Protein AF-A0A0S2F517-F1 (afdb_monomer_lite)

pLDDT: mean 82.02, std 18.1, range [43.09, 97.31]

InterPro domains:
  IPR010879 Domain of unknown function DUF1508 [PF07411] (33-64)
  IPR036913 YegP-like superfamily [SSF160113] (32-74)

Foldseek 3Di:
DFAAKDKDKDFAQDDDPDDDPVVCVVVVPDVQHRWIWIFTATSNRHTPGIDDTHNDDVVVVVVVVCVVPDDPDDDDDDDD

Radius of gyration: 15.49 Å; chains: 1; bounding box: 38×28×43 Å

Secondary structure (DSSP, 8-state):
-----EEEEEETT--SS----TTTGGGTT-TTTT-EEEEEEPTTS-EEEEPPPBS-HHHHHHHHHHHHT--S-----S--

Structure (mmCIF, N/CA/C/O backbone):
data_AF-A0A0S2F517-F1
#
_entry.id   AF-A0A0S2F517-F1
#
loop_
_atom_site.group_PDB
_atom_site.id
_atom_site.type_symbol
_atom_site.label_atom_id
_atom_site.label_alt_id
_atom_site.label_comp_id
_atom_site.label_asym_id
_atom_site.label_entity_id
_atom_site.label_seq_id
_atom_site.pdbx_PDB_ins_code
_atom_site.Cartn_x
_atom_site.Cartn_y
_atom_site.Cartn_z
_atom_site.occupancy
_atom_site.B_iso_or_equiv
_atom_site.auth_seq_id
_atom_site.auth_comp_id
_atom_site.auth_asym_id
_atom_site.auth_atom_id
_atom_site.pdbx_PDB_model_num
ATOM 1 N N . MET A 1 1 ? -22.550 4.204 -9.660 1.00 51.66 1 MET A N 1
ATOM 2 C CA . MET A 1 1 ? -22.369 3.190 -8.598 1.00 51.66 1 MET A CA 1
ATOM 3 C C . MET A 1 1 ? -20.919 3.271 -8.161 1.00 51.66 1 MET A C 1
ATOM 5 O O . MET A 1 1 ? -20.067 3.196 -9.035 1.00 51.66 1 MET A O 1
ATOM 9 N N . ALA A 1 2 ? -20.633 3.512 -6.880 1.00 73.88 2 ALA A N 1
ATOM 10 C CA . ALA A 1 2 ? -19.253 3.506 -6.394 1.00 73.88 2 ALA A CA 1
ATOM 11 C C . ALA A 1 2 ? -18.736 2.056 -6.377 1.00 73.88 2 ALA A C 1
ATOM 13 O O . ALA A 1 2 ? -19.430 1.162 -5.893 1.00 73.88 2 ALA A O 1
ATOM 14 N N . GLY A 1 3 ? -17.563 1.819 -6.961 1.00 88.75 3 GLY A N 1
ATOM 15 C CA . GLY A 1 3 ? -16.883 0.529 -6.928 1.00 88.75 3 GLY A CA 1
ATOM 16 C C . GLY A 1 3 ? -16.373 0.181 -5.529 1.00 88.75 3 GLY A C 1
ATOM 17 O O . GLY A 1 3 ? -16.511 0.949 -4.577 1.00 88.75 3 GLY A O 1
ATOM 18 N N . LYS A 1 4 ? -15.756 -0.991 -5.392 1.00 92.94 4 LYS A N 1
ATOM 19 C CA . LYS A 1 4 ? -15.020 -1.326 -4.168 1.00 92.94 4 LYS A CA 1
ATOM 20 C C . LYS A 1 4 ? -13.659 -0.620 -4.190 1.00 92.94 4 LYS A C 1
ATOM 22 O O . LYS A 1 4 ? -13.058 -0.535 -5.267 1.00 92.94 4 LYS A O 1
ATOM 27 N N . PRO A 1 5 ? -13.162 -0.133 -3.041 1.00 94.00 5 PRO A N 1
ATOM 28 C CA . PRO A 1 5 ? -11.798 0.358 -2.973 1.00 94.00 5 PRO A CA 1
ATOM 29 C C . PRO A 1 5 ? -10.819 -0.767 -3.327 1.00 94.00 5 PRO A C 1
ATOM 31 O O . PRO A 1 5 ? -11.077 -1.938 -3.037 1.00 94.00 5 PRO A O 1
ATOM 34 N N . HIS A 1 6 ? -9.717 -0.420 -3.981 1.00 94.94 6 HIS A N 1
ATOM 35 C CA . HIS A 1 6 ? -8.717 -1.386 -4.425 1.00 94.94 6 HIS A CA 1
ATOM 36 C C . HIS A 1 6 ? -7.324 -0.761 -4.471 1.00 94.94 6 HIS A C 1
ATOM 38 O O . HIS A 1 6 ? -7.167 0.454 -4.588 1.00 94.94 6 HIS A O 1
ATOM 44 N N . PHE A 1 7 ? -6.305 -1.612 -4.377 1.00 96.19 7 PHE A N 1
ATOM 45 C CA . PHE A 1 7 ? -4.922 -1.204 -4.569 1.00 96.19 7 PHE A CA 1
ATOM 46 C C . PHE A 1 7 ? -4.564 -1.279 -6.047 1.00 96.19 7 PHE A C 1
ATOM 48 O O . PHE A 1 7 ? -4.699 -2.330 -6.674 1.00 96.19 7 PHE A O 1
ATOM 55 N N . GLU A 1 8 ? -4.051 -0.182 -6.582 1.00 95.06 8 GLU A N 1
ATOM 56 C CA . GLU A 1 8 ? -3.369 -0.185 -7.867 1.00 95.06 8 GLU A CA 1
ATOM 57 C C . GLU A 1 8 ? -1.869 -0.279 -7.630 1.00 95.06 8 GLU A C 1
ATOM 59 O O . GLU A 1 8 ? -1.296 0.526 -6.896 1.00 95.06 8 GLU A O 1
ATOM 64 N N . VAL A 1 9 ? -1.239 -1.264 -8.263 1.00 94.19 9 VAL A N 1
ATOM 65 C CA . VAL A 1 9 ? 0.194 -1.538 -8.165 1.00 94.19 9 VAL A CA 1
ATOM 66 C C . VAL A 1 9 ? 0.841 -1.237 -9.504 1.00 94.19 9 VAL A C 1
ATOM 68 O O . VAL A 1 9 ? 0.425 -1.770 -10.532 1.00 94.19 9 VAL A O 1
ATOM 71 N N . TYR A 1 10 ? 1.882 -0.415 -9.494 1.00 91.56 10 TYR A N 1
ATOM 72 C CA . TYR A 1 10 ? 2.574 -0.002 -10.706 1.00 91.56 10 TYR A CA 1
ATOM 73 C C . TYR A 1 10 ? 4.066 0.194 -10.454 1.00 91.56 10 TYR A C 1
ATOM 75 O O . TYR A 1 10 ? 4.519 0.370 -9.325 1.00 91.56 10 TYR A O 1
ATOM 83 N N . ARG A 1 11 ? 4.843 0.146 -11.536 1.00 89.19 11 ARG A N 1
ATOM 84 C CA . ARG A 1 11 ? 6.266 0.473 -11.516 1.00 89.19 11 ARG A CA 1
ATOM 85 C C . ARG A 1 11 ? 6.437 1.877 -12.073 1.00 89.19 11 ARG A C 1
ATOM 87 O O . ARG A 1 11 ? 6.080 2.135 -13.223 1.00 89.19 11 ARG A O 1
ATOM 94 N N . GLU A 1 12 ? 6.926 2.789 -11.246 1.00 83.00 12 GLU A N 1
ATOM 95 C CA . GLU A 1 12 ? 7.115 4.179 -11.643 1.00 83.00 12 GLU A CA 1
ATOM 96 C C . GLU A 1 12 ? 8.172 4.276 -12.753 1.00 83.00 12 GLU A C 1
ATOM 98 O O . GLU A 1 12 ? 9.096 3.467 -12.822 1.00 83.00 12 GLU A O 1
ATOM 103 N N . GLY A 1 13 ? 7.979 5.200 -13.695 1.00 72.81 13 GLY A N 1
ATOM 104 C CA . GLY A 1 13 ? 8.853 5.340 -14.867 1.00 72.81 13 GLY A CA 1
ATOM 105 C C . GLY A 1 13 ? 8.568 4.381 -16.028 1.00 72.81 13 GLY A C 1
ATOM 106 O O . GLY A 1 13 ? 8.916 4.679 -17.171 1.00 72.81 13 GLY A O 1
ATOM 107 N N . MET A 1 14 ? 7.865 3.266 -15.795 1.00 63.12 14 MET A N 1
ATOM 108 C CA . MET A 1 14 ? 7.609 2.257 -16.827 1.00 63.12 14 MET A CA 1
ATOM 109 C C . MET A 1 14 ? 6.179 2.374 -17.374 1.00 63.12 14 MET A C 1
ATOM 111 O O . MET A 1 14 ? 5.245 1.765 -16.859 1.00 63.12 14 MET A O 1
ATOM 115 N N . LYS A 1 15 ? 5.980 3.154 -18.447 1.00 54.09 15 LYS A N 1
ATOM 116 C CA . LYS A 1 15 ? 4.713 3.114 -19.201 1.00 54.09 15 LYS A CA 1
ATOM 117 C C . LYS A 1 15 ? 4.664 1.837 -20.058 1.00 54.09 15 LYS A C 1
ATOM 119 O O . LYS A 1 15 ? 5.566 1.655 -20.878 1.00 54.09 15 LYS A O 1
ATOM 124 N N . PRO A 1 16 ? 3.629 0.979 -19.954 1.00 43.09 16 PRO A N 1
ATOM 125 C CA . PRO A 1 16 ? 3.445 -0.115 -20.902 1.00 43.09 16 PRO A CA 1
ATOM 126 C C . PRO A 1 16 ? 3.073 0.471 -22.275 1.00 43.09 16 PRO A C 1
ATOM 128 O O . PRO A 1 16 ? 2.030 1.098 -22.430 1.00 43.09 16 PRO A O 1
ATOM 131 N N . GLY A 1 17 ? 3.964 0.330 -23.261 1.00 52.78 17 GLY A N 1
ATOM 132 C CA . GLY A 1 17 ? 3.704 0.674 -24.669 1.00 52.78 17 GLY A CA 1
ATOM 133 C C . GLY A 1 17 ? 3.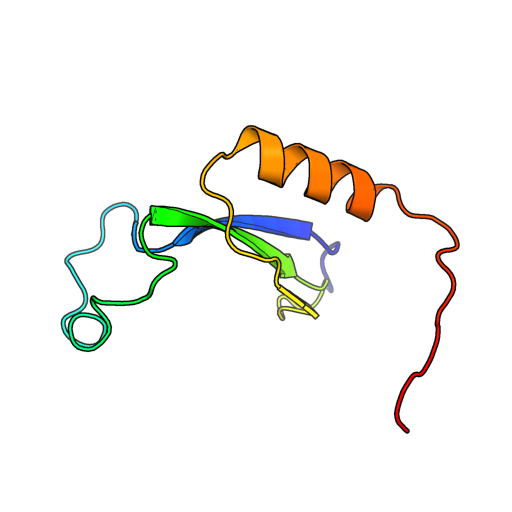646 2.166 -25.036 1.00 52.78 17 GLY A C 1
ATOM 134 O O . GLY A 1 17 ? 3.313 2.489 -26.172 1.00 52.78 17 GLY A O 1
ATOM 135 N N . GLY A 1 18 ? 3.965 3.090 -24.126 1.00 45.50 18 GLY A N 1
ATOM 136 C CA . GLY A 1 18 ? 3.860 4.531 -24.377 1.00 45.50 18 GLY A CA 1
ATOM 137 C C . GLY A 1 18 ? 5.204 5.184 -24.680 1.00 45.50 18 GLY A C 1
ATOM 138 O O . GLY A 1 18 ? 6.059 5.257 -23.798 1.00 45.50 18 GLY A O 1
ATOM 139 N N . GLN A 1 19 ? 5.359 5.717 -25.895 1.00 45.72 19 GLN A N 1
ATOM 140 C CA . GLN A 1 1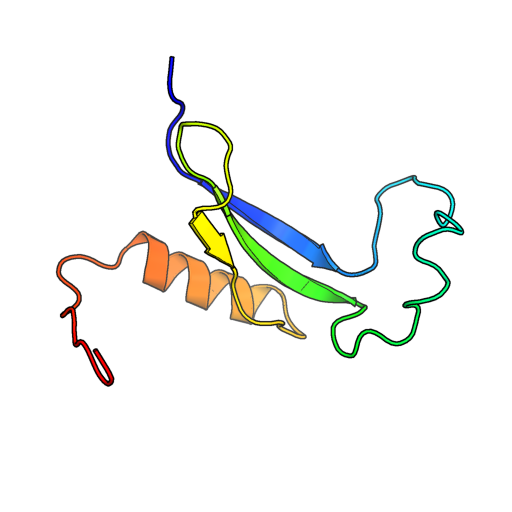9 ? 6.432 6.640 -26.272 1.00 45.72 19 GLN A CA 1
ATOM 141 C C . GLN A 1 19 ? 6.659 7.666 -25.152 1.00 45.72 19 GLN A C 1
ATOM 143 O O . GLN A 1 19 ? 5.710 8.281 -24.658 1.00 45.72 19 GLN A O 1
ATOM 148 N N . ARG A 1 20 ? 7.919 7.792 -24.723 1.00 46.09 20 ARG A N 1
ATOM 149 C CA . ARG A 1 20 ? 8.385 8.670 -23.642 1.00 46.09 20 ARG A CA 1
ATOM 150 C C . ARG A 1 20 ? 7.733 10.050 -23.804 1.00 46.09 20 ARG A C 1
ATOM 152 O O . ARG A 1 20 ? 8.094 10.801 -24.704 1.00 46.09 20 ARG A O 1
ATOM 159 N N . SER A 1 21 ? 6.727 10.355 -22.979 1.00 48.25 21 SER A N 1
ATOM 160 C CA . SER A 1 21 ? 6.053 11.657 -23.012 1.00 48.25 21 SER A CA 1
ATOM 161 C C . SER A 1 21 ? 7.101 12.709 -22.685 1.00 48.25 21 SER A C 1
ATOM 163 O O . SER A 1 21 ? 7.611 12.730 -21.565 1.0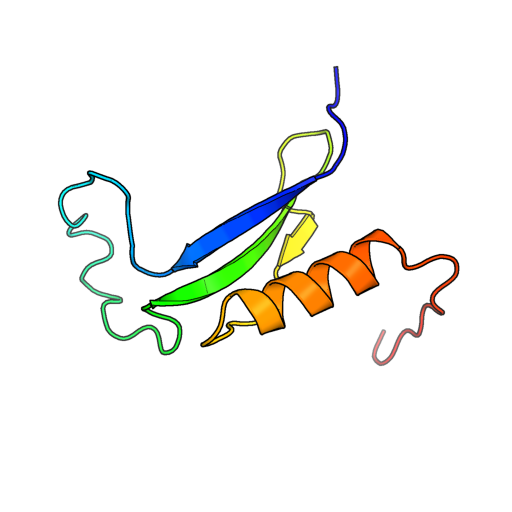0 48.25 21 SER A O 1
ATOM 165 N N . LEU A 1 22 ? 7.454 13.544 -23.662 1.00 51.34 22 LEU A N 1
ATOM 166 C CA . LEU A 1 22 ? 8.517 14.546 -23.525 1.00 51.34 22 LEU A CA 1
ATOM 167 C C . LEU A 1 22 ? 8.194 15.596 -22.449 1.00 51.34 22 LEU A C 1
ATOM 169 O O . LEU A 1 22 ? 9.106 16.207 -21.907 1.00 51.34 22 LEU A O 1
ATOM 173 N N . SER A 1 23 ? 6.924 15.721 -22.051 1.00 53.00 23 SER A N 1
ATOM 174 C CA . SER A 1 23 ? 6.489 16.503 -20.888 1.00 53.00 23 SER A CA 1
ATOM 175 C C . SER A 1 23 ? 6.967 15.941 -19.539 1.00 53.00 23 SER A C 1
ATOM 177 O O . SER A 1 23 ? 7.210 16.717 -18.624 1.00 53.00 23 SER A O 1
ATOM 179 N N . ASN A 1 24 ? 7.197 14.626 -19.419 1.00 47.66 24 ASN A N 1
ATOM 180 C CA . ASN A 1 24 ? 7.755 14.012 -18.203 1.00 47.66 24 ASN A CA 1
ATOM 181 C C . ASN A 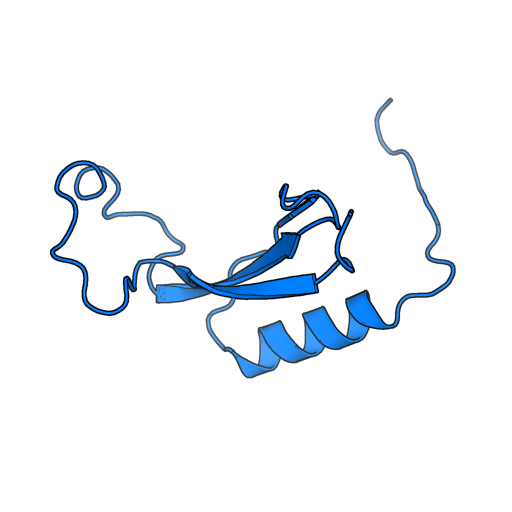1 24 ? 9.277 13.813 -18.282 1.00 47.66 24 ASN A C 1
ATOM 183 O O . ASN A 1 24 ? 9.903 13.497 -17.274 1.00 47.66 24 ASN A O 1
ATOM 187 N N . ALA A 1 25 ? 9.893 14.000 -19.454 1.00 47.69 25 ALA A N 1
ATOM 188 C CA . ALA A 1 25 ? 11.338 13.842 -19.626 1.00 47.69 25 ALA A CA 1
ATOM 189 C C . ALA A 1 25 ? 12.151 14.914 -18.873 1.00 47.69 25 ALA A C 1
ATOM 191 O O . ALA A 1 25 ? 13.310 14.675 -18.549 1.00 47.69 25 ALA A O 1
ATOM 192 N N . PHE A 1 26 ? 11.539 16.050 -18.524 1.00 48.12 26 PHE A N 1
ATOM 193 C CA . PHE A 1 26 ? 12.162 17.065 -17.667 1.00 48.12 26 PHE A CA 1
ATOM 194 C C . PHE A 1 26 ? 12.277 16.620 -16.191 1.00 48.12 26 PHE A C 1
ATOM 196 O O . PHE A 1 26 ? 13.104 17.143 -15.455 1.00 48.12 26 PHE A O 1
ATOM 203 N N . LEU A 1 27 ? 11.515 15.600 -15.772 1.00 51.12 27 LEU A N 1
ATOM 204 C CA . LEU A 1 27 ? 11.575 14.979 -14.439 1.00 51.12 27 LEU A CA 1
ATOM 205 C C . LEU A 1 27 ? 12.334 13.639 -14.440 1.00 51.12 27 LEU A C 1
ATOM 207 O O . LEU A 1 27 ? 12.185 12.851 -13.509 1.00 51.12 27 LEU A O 1
ATOM 211 N N . ALA A 1 28 ? 13.159 13.360 -15.458 1.00 48.19 28 ALA A N 1
ATOM 212 C CA . ALA A 1 28 ? 13.908 12.103 -15.624 1.00 48.19 28 ALA A CA 1
ATOM 213 C C . ALA A 1 28 ? 14.976 11.813 -14.536 1.00 48.19 28 ALA A C 1
ATOM 215 O O . ALA A 1 28 ? 15.845 10.971 -14.735 1.00 48.19 28 ALA A O 1
ATOM 216 N N . GLY A 1 29 ? 14.904 12.497 -13.395 1.00 52.38 29 GLY A N 1
ATOM 217 C CA . GLY A 1 29 ? 15.675 12.252 -12.182 1.00 52.38 29 GLY A CA 1
ATOM 218 C C . GLY A 1 29 ? 14.784 12.073 -10.951 1.00 52.38 29 GLY A C 1
ATOM 219 O O . GLY A 1 29 ? 15.177 12.488 -9.864 1.00 52.38 29 GLY A O 1
ATOM 220 N N . SER A 1 30 ? 13.573 11.515 -11.088 1.00 62.12 30 SER A N 1
ATOM 221 C CA . SER A 1 30 ? 12.833 11.084 -9.898 1.00 62.12 30 SER A CA 1
ATOM 222 C C . SER A 1 30 ? 13.615 9.948 -9.242 1.00 62.12 30 SER A C 1
ATOM 224 O O . SER A 1 30 ? 13.850 8.922 -9.878 1.00 62.12 30 SER A O 1
ATOM 226 N N . LEU A 1 31 ? 14.001 10.105 -7.970 1.00 66.06 31 LEU A N 1
ATOM 227 C CA . LEU A 1 31 ? 14.687 9.066 -7.176 1.00 66.06 31 LEU A CA 1
ATOM 228 C C . LEU A 1 31 ? 13.907 7.742 -7.116 1.00 66.06 31 LEU A C 1
ATOM 230 O O . LEU A 1 31 ? 14.435 6.708 -6.719 1.00 66.06 31 LEU A O 1
ATOM 234 N N . THR A 1 32 ? 12.639 7.789 -7.505 1.00 74.00 32 THR A N 1
ATOM 235 C CA . THR A 1 32 ? 11.695 6.685 -7.486 1.00 74.00 32 THR A CA 1
ATOM 236 C C . THR A 1 32 ? 11.506 6.011 -8.851 1.00 74.00 32 THR A C 1
ATOM 238 O O . THR A 1 32 ? 10.694 5.094 -8.966 1.00 74.00 32 THR A O 1
ATOM 241 N N . ASP A 1 33 ? 12.245 6.415 -9.892 1.00 81.94 33 ASP A N 1
ATOM 242 C CA . ASP A 1 33 ? 12.175 5.770 -11.208 1.00 81.94 33 ASP A CA 1
ATOM 243 C C . ASP A 1 33 ? 12.549 4.280 -11.11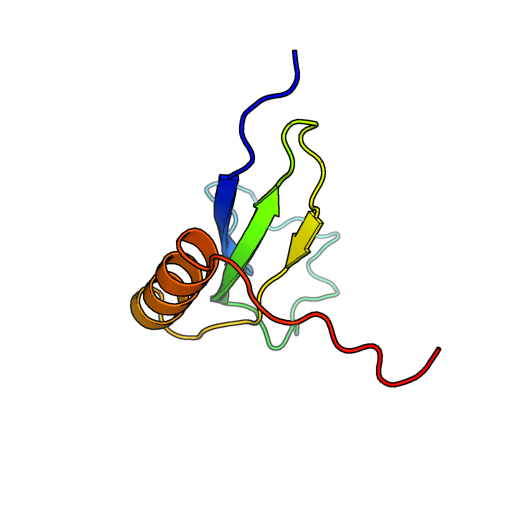7 1.00 81.94 33 ASP A C 1
ATOM 245 O O . ASP A 1 33 ? 13.500 3.880 -10.440 1.00 81.94 33 ASP A O 1
ATOM 249 N N . GLY A 1 34 ? 11.744 3.429 -11.751 1.00 83.44 34 GLY A N 1
ATOM 250 C CA . GLY A 1 34 ? 11.905 1.981 -11.699 1.00 83.44 34 GLY A CA 1
ATOM 251 C C . GLY A 1 34 ? 11.504 1.333 -10.371 1.00 83.44 34 GLY A C 1
ATOM 252 O O . GLY A 1 34 ? 11.569 0.102 -10.291 1.00 83.44 34 GLY A O 1
ATOM 253 N N . GLN A 1 35 ? 11.064 2.102 -9.370 1.00 90.56 35 GLN A N 1
ATOM 254 C CA . GLN A 1 35 ? 10.578 1.576 -8.096 1.00 90.56 35 GLN A CA 1
ATOM 255 C C . GLN A 1 35 ? 9.119 1.116 -8.207 1.00 90.56 35 GLN A C 1
ATOM 257 O O . GLN A 1 35 ? 8.308 1.659 -8.963 1.00 90.56 35 GLN A O 1
ATOM 262 N N . TRP A 1 36 ? 8.777 0.100 -7.428 1.00 94.12 36 TRP A N 1
ATOM 263 C CA . TRP A 1 36 ? 7.414 -0.361 -7.219 1.00 94.12 36 TRP A CA 1
ATOM 264 C C . TRP A 1 36 ? 6.665 0.588 -6.296 1.00 94.12 36 TRP A C 1
ATOM 266 O O . TRP A 1 36 ? 7.183 1.010 -5.263 1.00 94.12 36 TRP A O 1
ATOM 276 N N . ARG A 1 37 ? 5.434 0.920 -6.678 1.00 93.81 37 ARG A N 1
ATOM 277 C CA . ARG A 1 37 ? 4.546 1.810 -5.937 1.00 93.81 37 ARG A CA 1
ATOM 278 C C . ARG A 1 37 ? 3.135 1.261 -5.930 1.00 93.81 37 ARG A C 1
ATOM 280 O O . ARG A 1 37 ? 2.728 0.505 -6.816 1.00 93.81 37 ARG A O 1
ATOM 287 N N . TRP A 1 38 ? 2.381 1.698 -4.934 1.00 94.75 38 TRP A N 1
ATOM 288 C CA . TRP A 1 38 ? 0.957 1.448 -4.863 1.00 94.75 38 TRP A CA 1
ATOM 289 C C . TRP A 1 38 ? 0.193 2.711 -4.495 1.00 94.75 38 TRP A C 1
ATOM 291 O O . TRP A 1 38 ? 0.721 3.621 -3.851 1.00 94.75 38 TRP A O 1
ATOM 301 N N . ARG A 1 39 ? -1.076 2.745 -4.890 1.00 95.69 39 ARG A N 1
ATOM 302 C CA . ARG A 1 39 ? -2.057 3.700 -4.375 1.00 95.69 39 ARG A CA 1
ATOM 303 C C . ARG A 1 39 ? -3.354 2.984 -4.035 1.00 95.69 39 ARG A C 1
ATOM 305 O O . ARG A 1 39 ? -3.729 2.029 -4.715 1.00 95.69 39 ARG A O 1
ATOM 312 N N . LEU A 1 40 ? -4.013 3.434 -2.976 1.00 96.00 40 LEU A N 1
ATOM 313 C CA . LEU A 1 40 ? -5.355 2.992 -2.623 1.00 96.00 40 LEU A CA 1
ATOM 314 C C . LEU A 1 40 ? -6.346 3.901 -3.339 1.00 96.00 40 LEU A C 1
ATOM 316 O O . LEU A 1 40 ? -6.341 5.110 -3.115 1.00 96.00 40 LEU A O 1
ATOM 320 N N . VAL A 1 41 ? -7.183 3.322 -4.190 1.00 95.75 41 VAL A N 1
ATOM 321 C CA . VAL A 1 41 ? -8.214 4.041 -4.938 1.00 95.75 41 VAL A CA 1
ATOM 322 C C . VAL A 1 41 ? -9.562 3.771 -4.292 1.00 95.75 41 VAL A C 1
ATOM 324 O O . VAL A 1 41 ? -9.906 2.620 -4.013 1.00 95.75 41 VAL A O 1
ATOM 327 N N . GLY A 1 42 ? -10.315 4.837 -4.032 1.00 94.75 42 GLY A N 1
ATOM 328 C CA . GLY A 1 42 ? -11.655 4.761 -3.472 1.00 94.75 42 GLY A CA 1
ATOM 329 C C . GLY A 1 42 ? -12.674 4.215 -4.466 1.00 94.75 42 GLY A C 1
ATOM 330 O O . GLY A 1 42 ? -12.435 4.113 -5.668 1.00 94.75 42 GLY A O 1
ATOM 331 N N . GLY A 1 43 ? -13.874 3.902 -3.977 1.00 94.75 43 GLY A N 1
ATOM 332 C CA . GLY A 1 43 ? -14.966 3.443 -4.841 1.00 94.75 43 GLY A CA 1
ATOM 333 C C . GLY A 1 43 ? -15.411 4.464 -5.894 1.00 94.75 43 GLY A C 1
ATOM 334 O O . GLY A 1 43 ? -16.009 4.104 -6.905 1.00 94.75 43 GLY A O 1
ATOM 335 N N . ASN A 1 44 ? -15.112 5.740 -5.671 1.00 93.44 44 ASN A N 1
ATOM 336 C CA . ASN A 1 44 ? -15.341 6.829 -6.616 1.00 93.44 44 ASN A CA 1
ATOM 337 C C . ASN A 1 44 ? -14.266 6.929 -7.716 1.00 93.44 44 ASN A C 1
ATOM 339 O O . ASN A 1 44 ? -14.426 7.750 -8.610 1.00 93.44 44 ASN A O 1
ATOM 343 N N . GLY A 1 45 ? -13.206 6.116 -7.666 1.00 92.31 45 GLY A N 1
ATOM 344 C CA . GLY A 1 45 ? -12.095 6.163 -8.619 1.00 92.31 45 GLY A CA 1
ATOM 345 C C . GLY A 1 45 ? -10.993 7.165 -8.261 1.00 92.31 45 GLY A C 1
ATOM 346 O O . GLY A 1 45 ? -9.995 7.232 -8.972 1.00 92.31 45 GLY A O 1
ATOM 347 N N . GLU A 1 46 ? -11.129 7.900 -7.156 1.00 93.25 46 GLU A N 1
ATOM 348 C CA . GLU A 1 46 ? -10.123 8.871 -6.723 1.00 93.25 46 GLU A CA 1
ATOM 349 C C . GLU A 1 46 ? -9.084 8.223 -5.788 1.00 93.25 46 GLU A C 1
ATOM 351 O O . GLU A 1 46 ? -9.451 7.420 -4.918 1.00 93.25 46 GLU A O 1
ATOM 356 N N . PRO A 1 47 ? -7.786 8.557 -5.919 1.00 92.44 47 PRO A N 1
ATOM 357 C CA . PRO A 1 47 ? -6.760 8.119 -4.978 1.00 92.44 47 PRO A CA 1
ATOM 358 C C . PRO A 1 47 ? -7.019 8.650 -3.561 1.00 92.44 47 PRO A C 1
ATOM 360 O O . PRO A 1 47 ? -7.191 9.847 -3.354 1.00 92.44 47 PRO A O 1
ATOM 363 N N . MET A 1 48 ? -6.990 7.757 -2.574 1.00 94.31 48 MET A N 1
ATOM 364 C CA . MET A 1 48 ? -7.157 8.069 -1.148 1.00 94.31 48 MET A CA 1
ATOM 365 C C . MET A 1 48 ? -5.826 8.074 -0.392 1.00 94.31 48 MET A C 1
ATOM 367 O O . MET A 1 48 ? -5.656 8.827 0.561 1.00 94.31 48 MET A O 1
ATOM 371 N N . ALA A 1 49 ? -4.888 7.215 -0.798 1.00 94.38 49 ALA A N 1
ATOM 372 C CA . ALA A 1 49 ? -3.573 7.094 -0.179 1.00 94.38 49 ALA A CA 1
ATOM 373 C C . ALA A 1 49 ? -2.532 6.627 -1.198 1.00 94.38 49 ALA A C 1
ATOM 375 O O . ALA A 1 49 ? -2.857 5.926 -2.159 1.00 94.38 49 ALA A O 1
ATOM 376 N N . HIS A 1 50 ? -1.272 6.977 -0.953 1.00 93.25 50 HIS A N 1
ATOM 377 C CA . HIS A 1 50 ? -0.126 6.550 -1.748 1.00 93.25 50 HIS A CA 1
ATOM 378 C C . HIS A 1 50 ? 0.896 5.875 -0.840 1.00 93.25 50 HIS A C 1
ATOM 380 O O . HIS A 1 50 ? 1.128 6.330 0.278 1.00 93.25 50 HIS A O 1
ATOM 386 N N . GLY A 1 51 ? 1.510 4.809 -1.338 1.00 92.00 51 GLY A N 1
ATOM 387 C CA . GLY A 1 51 ? 2.618 4.141 -0.674 1.00 92.00 51 GLY A CA 1
ATOM 388 C C . GLY A 1 51 ? 3.975 4.761 -0.990 1.00 92.00 51 GLY A C 1
ATOM 389 O O . GLY A 1 51 ? 4.144 5.515 -1.961 1.00 92.00 51 GLY A O 1
ATOM 390 N N . GLU A 1 52 ? 4.957 4.364 -0.184 1.00 91.44 52 GLU A N 1
ATOM 391 C CA . GLU A 1 52 ? 6.376 4.596 -0.442 1.00 91.44 52 GLU A CA 1
ATOM 392 C C . GLU A 1 52 ? 6.852 3.873 -1.714 1.00 91.44 52 GLU A C 1
ATOM 394 O O . GLU A 1 52 ? 6.140 3.066 -2.323 1.00 91.44 52 GLU A O 1
ATOM 399 N N . SER A 1 53 ? 8.074 4.189 -2.137 1.00 91.62 53 SER A N 1
ATOM 400 C CA . SER A 1 53 ? 8.760 3.505 -3.230 1.00 91.62 53 SER A CA 1
ATOM 401 C C . SER A 1 53 ? 9.514 2.280 -2.723 1.00 91.62 53 SER A C 1
ATOM 403 O O . SER A 1 53 ? 10.275 2.381 -1.762 1.00 91.62 53 SER A O 1
ATOM 405 N N . TYR A 1 54 ? 9.372 1.155 -3.420 1.00 93.44 54 TYR A N 1
ATOM 406 C CA . TYR A 1 54 ? 10.047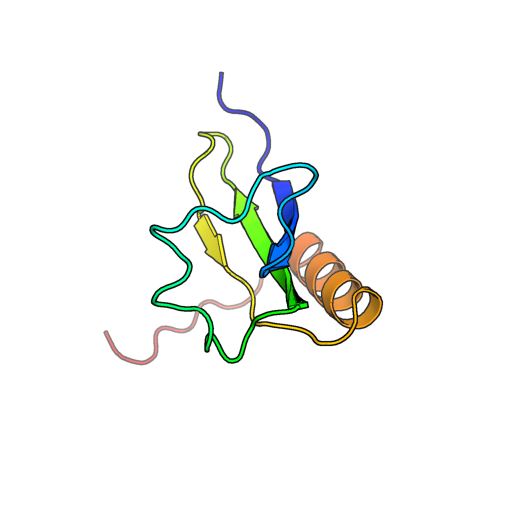 -0.095 -3.088 1.00 93.44 54 TYR A CA 1
ATOM 407 C C . TYR A 1 54 ? 10.933 -0.571 -4.245 1.00 93.44 54 TYR A C 1
ATOM 409 O O . TYR A 1 54 ? 10.470 -0.612 -5.387 1.00 93.44 54 TYR A O 1
ATOM 417 N N . PRO A 1 55 ? 12.165 -1.032 -3.984 1.00 91.44 55 PRO A N 1
ATOM 418 C CA . PRO A 1 55 ? 13.011 -1.608 -5.032 1.00 91.44 55 PRO A CA 1
ATOM 419 C C . PRO A 1 55 ? 12.519 -2.988 -5.479 1.00 91.44 55 PRO A C 1
ATOM 421 O O . PRO A 1 55 ? 12.762 -3.406 -6.610 1.00 91.44 55 PRO A O 1
ATOM 424 N N . ASP A 1 56 ? 11.793 -3.679 -4.601 1.00 93.19 56 ASP A N 1
ATOM 425 C CA . ASP A 1 56 ? 11.338 -5.050 -4.775 1.00 93.19 56 ASP A CA 1
ATOM 426 C C . ASP A 1 56 ? 9.806 -5.158 -4.689 1.00 93.19 56 ASP A C 1
ATOM 428 O O . ASP A 1 56 ? 9.167 -4.569 -3.809 1.00 93.19 56 ASP A O 1
ATOM 432 N N . LYS A 1 57 ? 9.217 -5.937 -5.605 1.00 94.00 57 LYS A N 1
ATOM 433 C CA . LYS A 1 57 ? 7.761 -6.100 -5.701 1.00 94.00 57 LYS A CA 1
ATOM 434 C C . LYS A 1 57 ? 7.211 -6.886 -4.519 1.00 94.00 57 LYS A C 1
ATOM 436 O O . LYS A 1 57 ? 6.158 -6.529 -4.001 1.00 94.00 57 LYS A O 1
ATOM 441 N N . ASP A 1 58 ? 7.897 -7.943 -4.099 1.00 97.00 58 ASP A N 1
ATOM 442 C CA . ASP A 1 58 ? 7.398 -8.836 -3.051 1.00 97.00 58 ASP A CA 1
ATOM 443 C C . ASP A 1 58 ? 7.342 -8.116 -1.705 1.00 97.00 58 ASP A C 1
ATOM 445 O O . ASP A 1 58 ? 6.371 -8.246 -0.960 1.00 97.00 58 ASP A O 1
ATOM 449 N N . SER A 1 59 ? 8.345 -7.288 -1.425 1.00 96.25 59 SER A N 1
ATOM 450 C CA . SER A 1 59 ? 8.401 -6.426 -0.244 1.00 96.25 59 SER A CA 1
ATOM 451 C C . SER A 1 59 ? 7.226 -5.447 -0.205 1.00 96.25 59 SER A C 1
ATOM 453 O O . SER A 1 59 ? 6.532 -5.357 0.806 1.00 96.25 59 SER A O 1
ATOM 455 N N . MET A 1 60 ? 6.929 -4.791 -1.329 1.00 97.00 60 MET A N 1
ATOM 456 C CA . MET A 1 60 ? 5.745 -3.941 -1.462 1.00 97.00 60 MET A CA 1
ATOM 457 C C . MET A 1 60 ? 4.440 -4.736 -1.278 1.00 97.00 60 MET A C 1
ATOM 459 O O . MET A 1 60 ? 3.546 -4.297 -0.554 1.00 97.00 60 MET A O 1
ATOM 463 N N . MET A 1 61 ? 4.315 -5.910 -1.907 1.00 97.31 61 MET A N 1
ATOM 464 C CA . MET A 1 61 ? 3.109 -6.740 -1.811 1.00 97.31 61 MET A CA 1
ATOM 465 C C . MET A 1 61 ? 2.837 -7.197 -0.376 1.00 97.31 61 MET A C 1
ATOM 467 O O . MET A 1 61 ? 1.681 -7.191 0.045 1.00 97.31 61 MET A O 1
ATOM 471 N N . ARG A 1 62 ? 3.874 -7.537 0.402 1.00 96.94 62 ARG A N 1
ATOM 472 C CA . ARG A 1 62 ? 3.726 -7.861 1.832 1.00 96.94 62 ARG A CA 1
ATOM 473 C C . ARG A 1 62 ? 3.115 -6.695 2.608 1.00 96.94 62 ARG A C 1
ATOM 475 O O . ARG A 1 62 ? 2.173 -6.913 3.365 1.00 96.94 62 ARG A O 1
ATOM 482 N N . THR A 1 63 ? 3.582 -5.468 2.373 1.00 95.81 63 THR A N 1
ATOM 483 C CA . THR A 1 63 ? 3.012 -4.264 2.997 1.00 95.81 63 THR A CA 1
ATOM 484 C C . THR A 1 63 ? 1.545 -4.066 2.620 1.00 95.81 63 THR A C 1
ATOM 486 O O . THR A 1 63 ? 0.716 -3.840 3.497 1.00 95.81 63 THR A O 1
ATOM 489 N N . ILE A 1 64 ? 1.196 -4.209 1.336 1.00 96.06 64 ILE A N 1
ATOM 490 C CA . ILE A 1 64 ? -0.195 -4.078 0.872 1.00 96.06 64 ILE A CA 1
ATOM 491 C C . ILE A 1 64 ? -1.097 -5.108 1.553 1.00 96.06 64 ILE A C 1
ATOM 493 O O . ILE A 1 64 ? -2.184 -4.760 2.001 1.00 96.06 64 ILE A O 1
ATOM 497 N N . VAL A 1 65 ? -0.653 -6.365 1.661 1.00 95.88 65 VAL A N 1
ATOM 498 C CA . VAL A 1 65 ? -1.423 -7.422 2.332 1.00 95.88 65 VAL A CA 1
ATOM 499 C C . VAL A 1 65 ? -1.652 -7.083 3.801 1.00 95.88 65 VAL A C 1
ATOM 501 O O . VAL A 1 65 ? -2.765 -7.273 4.284 1.00 95.88 65 VAL A O 1
ATOM 504 N N . ILE A 1 66 ? -0.647 -6.551 4.501 1.00 94.62 66 ILE A N 1
ATOM 505 C CA . ILE A 1 66 ? -0.815 -6.094 5.885 1.00 94.62 66 ILE A CA 1
ATOM 506 C C . ILE A 1 66 ? -1.902 -5.019 5.937 1.00 94.62 66 ILE A C 1
ATOM 508 O O . ILE A 1 66 ? -2.892 -5.211 6.634 1.00 94.62 66 ILE A O 1
ATOM 512 N N . ILE A 1 67 ? -1.776 -3.949 5.143 1.00 93.88 67 ILE A N 1
ATOM 513 C CA . ILE A 1 67 ? -2.731 -2.828 5.135 1.00 93.88 67 ILE A CA 1
ATOM 514 C C . ILE A 1 67 ? -4.147 -3.297 4.783 1.00 93.88 67 ILE A C 1
ATOM 516 O O . ILE A 1 67 ? -5.106 -2.901 5.438 1.00 93.88 67 ILE A O 1
ATOM 520 N N . ALA A 1 68 ? -4.287 -4.171 3.786 1.00 93.56 68 ALA A N 1
ATOM 521 C CA . ALA A 1 68 ? -5.576 -4.701 3.347 1.00 93.56 68 ALA A CA 1
ATOM 522 C C . ALA A 1 68 ? -6.301 -5.522 4.428 1.00 93.56 68 ALA A C 1
ATOM 524 O O . ALA A 1 68 ? -7.516 -5.687 4.347 1.00 93.56 68 ALA A O 1
ATOM 525 N N . ASN A 1 69 ? -5.568 -6.033 5.421 1.00 93.81 69 ASN A N 1
ATOM 526 C CA . ASN A 1 69 ? -6.108 -6.811 6.532 1.00 93.81 69 ASN A CA 1
ATOM 527 C C . ASN A 1 69 ? -6.047 -6.062 7.876 1.00 93.81 69 ASN A C 1
ATOM 529 O O . ASN A 1 69 ? -6.394 -6.645 8.903 1.00 93.81 69 ASN A O 1
ATOM 533 N N . LEU A 1 70 ? -5.621 -4.792 7.901 1.00 91.88 70 LEU A N 1
ATOM 534 C CA . LEU A 1 70 ? -5.635 -3.991 9.124 1.00 91.88 70 LEU A CA 1
ATOM 535 C C . LEU A 1 70 ? -7.084 -3.737 9.555 1.00 91.88 70 LEU A C 1
ATOM 537 O O . LEU A 1 70 ? -7.847 -3.055 8.874 1.00 91.88 70 LEU A O 1
ATOM 541 N N . GLY A 1 71 ? -7.447 -4.265 10.720 1.00 88.69 71 GLY A N 1
ATOM 542 C CA . GLY A 1 71 ? -8.677 -3.928 11.427 1.00 88.69 71 GLY A CA 1
ATOM 543 C C . GLY A 1 71 ? -8.345 -3.244 12.748 1.00 88.69 71 GLY A C 1
ATOM 544 O O . GLY A 1 71 ? -7.527 -3.756 13.507 1.00 88.69 71 GLY A O 1
ATOM 545 N N . GLY A 1 72 ? -8.976 -2.102 13.031 1.00 84.56 72 GLY A N 1
ATOM 546 C CA . GLY A 1 72 ? -8.876 -1.447 14.341 1.00 84.56 72 GLY A CA 1
ATOM 547 C C . GLY A 1 72 ? -7.527 -0.791 14.650 1.00 84.56 72 GLY A C 1
ATOM 548 O O . GLY A 1 72 ? -7.154 -0.718 15.817 1.00 84.56 72 GLY A O 1
ATOM 549 N N . ALA A 1 73 ? -6.791 -0.330 13.634 1.00 89.62 73 ALA A N 1
ATOM 550 C CA . ALA A 1 73 ? -5.609 0.500 13.859 1.00 89.62 73 ALA A CA 1
ATOM 551 C C . ALA A 1 73 ? -5.989 1.782 14.624 1.00 89.62 73 ALA A C 1
ATOM 553 O O . ALA A 1 73 ? -7.004 2.413 14.321 1.00 89.62 73 ALA A O 1
ATOM 554 N N . GLU A 1 74 ? -5.177 2.154 15.612 1.00 92.56 74 GLU A N 1
ATOM 555 C CA . GLU A 1 74 ? -5.364 3.380 16.386 1.00 92.56 74 GLU A CA 1
ATOM 556 C C . GLU A 1 74 ? -5.096 4.617 15.517 1.00 92.56 74 GLU A C 1
ATOM 558 O O . GLU A 1 74 ? -4.170 4.635 14.703 1.00 92.56 74 GLU A O 1
ATOM 563 N N . ILE A 1 75 ? -5.912 5.656 15.698 1.00 91.75 75 ILE A N 1
ATOM 564 C CA . ILE A 1 75 ? -5.735 6.950 15.039 1.00 91.75 75 ILE A CA 1
ATOM 565 C C . ILE A 1 75 ? -5.124 7.901 16.062 1.00 91.75 75 ILE A C 1
ATOM 567 O O . ILE A 1 75 ? -5.775 8.251 17.045 1.00 91.75 75 ILE A O 1
ATOM 571 N N . LEU A 1 76 ? -3.888 8.327 15.806 1.00 94.06 76 LEU A N 1
ATOM 572 C CA . LEU A 1 76 ? -3.184 9.312 16.618 1.00 94.06 76 LEU A CA 1
ATOM 573 C C . LEU A 1 76 ? -2.942 10.583 15.805 1.00 94.06 76 LEU A C 1
ATOM 575 O O . LEU A 1 76 ? -2.267 10.562 14.775 1.00 94.06 76 LEU A O 1
ATOM 579 N N . GLU A 1 77 ? -3.470 11.697 16.295 1.00 94.69 77 GLU A N 1
ATOM 580 C CA . GLU A 1 77 ? -3.199 13.026 15.761 1.00 94.69 77 GLU A CA 1
ATOM 581 C C . GLU A 1 77 ? -1.936 13.591 16.420 1.00 94.69 77 GLU A C 1
ATOM 583 O O . GLU A 1 77 ? -1.841 13.639 17.645 1.00 94.69 77 GLU A O 1
ATOM 588 N N . VAL A 1 78 ? -0.943 13.980 15.613 1.00 92.19 78 VAL A N 1
ATOM 589 C CA . VAL A 1 78 ? 0.373 14.391 16.135 1.00 92.19 78 VAL A CA 1
ATOM 590 C C . VAL A 1 78 ? 0.513 15.911 16.232 1.00 92.19 78 VAL A C 1
ATOM 592 O O . VAL A 1 78 ? 1.169 16.379 17.155 1.00 92.19 78 VAL A O 1
ATOM 595 N N . ASN A 1 79 ? -0.083 16.683 15.312 1.00 90.56 79 ASN A N 1
ATOM 596 C CA . ASN A 1 79 ? 0.232 18.113 15.168 1.00 90.56 79 ASN A CA 1
ATOM 597 C C . ASN A 1 79 ? -0.946 19.069 14.888 1.00 90.56 79 ASN A C 1
ATOM 599 O O . ASN A 1 79 ? -0.644 20.223 14.615 1.00 90.56 79 ASN A O 1
ATOM 603 N N . GLY A 1 80 ? -2.216 18.649 14.973 1.00 68.25 80 GLY A N 1
ATOM 604 C CA . GLY A 1 80 ? -3.383 19.556 14.896 1.00 68.25 80 GLY A CA 1
ATOM 605 C C . GLY A 1 80 ? -3.458 20.474 13.683 1.00 68.25 80 GLY A C 1
ATOM 606 O O . GLY A 1 80 ? -3.000 21.632 13.798 1.00 68.25 80 GLY A O 1
#

Sequence (80 aa):
MAGKPHFEVYREGMKPGGQRSLSNAFLAGSLTDGQWRWRLVGGNGEPMAHGESYPDKDSMMRTIVIIANLGGAEILEVNG

Organism: Lysobacter antibioticus (NCBI:txid84531)